Protein AF-A0A399WRA9-F1 (afdb_monomer_lite)

Radius of gyration: 19.07 Å; chains: 1; bounding box: 56×31×52 Å

Sequence (176 aa):
MTGTEVKPGKPITATLTVTNRGTRPCVIAKPIWDGAPAASAYDRLMRGREELVPVGPRSEPRVQVVVSDYVTKGRFLVLPPLGSVDLYWVTYEGELDFGGAKSRDKAAYAKAKPIPLRPGTYDCTIAYDFNRERILSESMTGLRRELRFDPGAKDLWDSAIETSVRLTKRFKVVRE

Structure (mmCIF, N/CA/C/O backbone):
data_AF-A0A399WRA9-F1
#
_entry.id   AF-A0A399WRA9-F1
#
loop_
_atom_site.group_PDB
_atom_site.id
_atom_site.type_symbol
_atom_site.label_atom_id
_atom_site.label_alt_id
_atom_site.label_comp_id
_atom_site.label_asym_id
_atom_site.label_entity_id
_atom_site.label_seq_id
_atom_site.pdbx_PDB_ins_code
_atom_site.Cartn_x
_atom_site.Cartn_y
_atom_site.Cartn_z
_atom_site.occupancy
_atom_site.B_iso_or_equiv
_atom_site.auth_seq_id
_atom_site.auth_comp_id
_atom_site.auth_asym_id
_atom_site.auth_atom_id
_atom_site.pdbx_PDB_model_num
ATOM 1 N N . MET A 1 1 ? 13.580 19.571 -3.476 1.00 43.78 1 MET A N 1
ATOM 2 C CA . MET A 1 1 ? 13.564 18.228 -2.854 1.00 43.78 1 MET A CA 1
ATOM 3 C C . MET A 1 1 ? 14.701 17.415 -3.448 1.00 43.78 1 MET A C 1
ATOM 5 O O . MET A 1 1 ? 14.718 17.223 -4.659 1.00 43.78 1 MET A O 1
ATOM 9 N N . THR A 1 2 ? 15.672 17.014 -2.632 1.00 49.50 2 THR A N 1
ATOM 10 C CA . THR A 1 2 ? 16.770 16.119 -3.021 1.00 49.50 2 THR A CA 1
ATOM 11 C C . THR A 1 2 ? 16.230 14.689 -3.101 1.00 49.50 2 THR A C 1
ATOM 13 O O . THR A 1 2 ? 15.601 14.206 -2.163 1.00 49.50 2 THR A O 1
ATOM 16 N N . GLY A 1 3 ? 16.370 14.037 -4.258 1.00 62.66 3 GLY A N 1
ATOM 17 C CA . GLY A 1 3 ? 15.956 12.640 -4.421 1.00 62.66 3 GLY A CA 1
ATOM 18 C C . GLY A 1 3 ? 16.879 11.700 -3.645 1.00 62.66 3 GLY A C 1
ATOM 19 O O . GLY A 1 3 ? 18.042 12.026 -3.423 1.00 62.66 3 GLY A O 1
ATOM 20 N N . THR A 1 4 ? 16.377 10.535 -3.239 1.00 83.75 4 THR A N 1
ATOM 21 C CA . THR A 1 4 ? 17.226 9.488 -2.652 1.00 83.75 4 THR A CA 1
ATOM 22 C C . THR A 1 4 ? 18.134 8.915 -3.742 1.00 83.75 4 THR A C 1
ATOM 24 O O . THR A 1 4 ? 17.633 8.437 -4.762 1.00 83.75 4 THR A O 1
ATOM 27 N N . GLU A 1 5 ? 19.453 8.981 -3.556 1.00 83.81 5 GLU A N 1
ATOM 28 C CA . GLU A 1 5 ? 20.405 8.372 -4.490 1.00 83.81 5 GLU A CA 1
ATOM 29 C C . GLU A 1 5 ? 20.440 6.852 -4.310 1.00 83.81 5 GLU A C 1
ATOM 31 O O . GLU A 1 5 ? 20.497 6.341 -3.191 1.00 83.81 5 GLU A O 1
ATOM 36 N N . VAL A 1 6 ? 20.380 6.129 -5.427 1.00 80.81 6 VAL A N 1
ATOM 37 C CA . VAL A 1 6 ? 20.394 4.665 -5.476 1.00 80.81 6 VAL A CA 1
ATOM 38 C C . VAL A 1 6 ? 21.576 4.229 -6.328 1.00 80.81 6 VAL A C 1
ATOM 40 O O . VAL A 1 6 ? 21.797 4.755 -7.423 1.00 80.81 6 VAL A O 1
ATOM 43 N N . LYS A 1 7 ? 22.351 3.273 -5.810 1.00 79.62 7 LYS A N 1
ATOM 44 C CA . LYS A 1 7 ? 23.491 2.711 -6.537 1.00 79.62 7 LYS A CA 1
ATOM 45 C C . LYS A 1 7 ? 23.012 1.958 -7.790 1.00 79.62 7 LYS A C 1
ATOM 47 O O . LYS A 1 7 ? 21.944 1.345 -7.748 1.00 79.62 7 LYS A O 1
ATOM 52 N N . PRO A 1 8 ? 23.806 1.945 -8.869 1.00 70.06 8 PRO A N 1
ATOM 53 C CA . PRO A 1 8 ? 23.559 1.108 -10.040 1.00 70.06 8 PRO A CA 1
ATOM 54 C C . PRO A 1 8 ? 23.248 -0.343 -9.658 1.00 70.06 8 PRO A C 1
ATOM 56 O O . PRO A 1 8 ? 23.878 -0.909 -8.765 1.00 70.06 8 PRO A O 1
ATOM 59 N N . GLY A 1 9 ? 22.232 -0.928 -10.297 1.00 70.44 9 GLY A N 1
ATOM 60 C CA . GLY A 1 9 ? 21.825 -2.317 -10.059 1.00 70.44 9 GLY A CA 1
ATOM 61 C C . GLY A 1 9 ? 21.196 -2.602 -8.688 1.00 70.44 9 GLY A C 1
ATOM 62 O O . GLY A 1 9 ? 20.857 -3.752 -8.416 1.00 70.44 9 GLY A O 1
ATOM 63 N N . LYS A 1 10 ? 21.024 -1.597 -7.815 1.00 79.19 10 LYS A N 1
ATOM 64 C CA . LYS A 1 10 ? 20.258 -1.744 -6.570 1.00 79.19 10 LYS A CA 1
ATOM 65 C C . LYS A 1 10 ? 18.792 -1.367 -6.787 1.00 79.19 10 LYS A C 1
ATOM 67 O O . LYS A 1 10 ? 18.511 -0.424 -7.529 1.00 79.19 10 LYS A O 1
ATOM 72 N N . PRO A 1 11 ? 17.860 -2.081 -6.135 1.00 81.19 11 PRO A N 1
ATOM 73 C CA . PRO A 1 11 ? 16.447 -1.806 -6.297 1.00 81.19 11 PRO A CA 1
ATOM 74 C C . PRO A 1 11 ? 16.034 -0.497 -5.615 1.00 81.19 11 PRO A C 1
ATOM 76 O O . PRO A 1 11 ? 16.654 -0.051 -4.646 1.00 81.19 11 PRO A O 1
ATOM 79 N N . ILE A 1 12 ? 14.946 0.098 -6.101 1.00 84.00 12 ILE A N 1
ATOM 80 C CA . ILE A 1 12 ? 14.244 1.187 -5.416 1.00 84.00 12 ILE A CA 1
ATOM 81 C C . ILE A 1 12 ? 13.240 0.566 -4.447 1.00 84.00 12 ILE A C 1
ATOM 83 O O . ILE A 1 12 ? 12.342 -0.144 -4.887 1.00 84.00 12 ILE A O 1
ATOM 87 N N . THR A 1 13 ? 13.338 0.886 -3.156 1.00 84.00 13 THR A N 1
ATOM 88 C CA . THR A 1 13 ? 12.310 0.536 -2.162 1.00 84.00 13 THR A CA 1
ATOM 89 C C . THR A 1 13 ? 11.569 1.790 -1.711 1.00 84.00 13 THR A C 1
ATOM 91 O O . THR A 1 13 ? 12.186 2.776 -1.289 1.00 84.00 13 THR A O 1
ATOM 94 N N . ALA A 1 14 ? 10.241 1.753 -1.787 1.00 82.31 14 ALA A N 1
ATOM 95 C CA . ALA A 1 14 ? 9.357 2.796 -1.285 1.00 82.31 14 ALA A CA 1
ATOM 96 C C . ALA A 1 14 ? 8.405 2.217 -0.236 1.00 82.31 14 ALA A C 1
ATOM 98 O O . ALA A 1 14 ? 7.862 1.133 -0.421 1.00 82.31 14 ALA A O 1
ATOM 99 N N . THR A 1 15 ? 8.186 2.970 0.840 1.00 83.75 15 THR A N 1
ATOM 100 C CA . THR A 1 15 ? 7.342 2.570 1.969 1.00 83.75 15 THR A CA 1
ATOM 101 C C . THR A 1 15 ? 6.359 3.686 2.288 1.00 83.75 15 THR A C 1
ATOM 103 O O . THR A 1 15 ? 6.739 4.860 2.312 1.00 83.75 15 THR A O 1
ATOM 106 N N . LEU A 1 16 ? 5.099 3.321 2.522 1.00 84.00 16 LEU A N 1
ATOM 107 C CA . LEU A 1 16 ? 4.055 4.196 3.029 1.00 84.00 16 LEU A CA 1
ATOM 108 C C . LEU A 1 16 ? 3.901 3.958 4.529 1.00 84.00 16 LEU A C 1
ATOM 110 O O . LEU A 1 16 ? 3.286 2.980 4.955 1.00 84.00 16 LEU A O 1
ATOM 114 N N . THR A 1 17 ? 4.426 4.887 5.314 1.00 88.06 17 THR A N 1
ATOM 115 C CA . THR A 1 17 ? 4.256 4.905 6.766 1.00 88.06 17 THR A CA 1
ATOM 116 C C . THR A 1 17 ? 3.110 5.842 7.129 1.00 88.06 17 THR A C 1
ATOM 118 O O . THR A 1 17 ? 3.071 6.989 6.678 1.00 88.06 17 THR A O 1
ATOM 121 N N . VAL A 1 18 ? 2.190 5.373 7.969 1.00 86.19 18 VAL A N 1
ATOM 122 C CA . VAL A 1 18 ? 1.136 6.208 8.557 1.00 86.19 18 VAL A CA 1
ATOM 123 C C . VAL A 1 18 ? 1.420 6.401 10.036 1.00 86.19 18 VAL A C 1
ATOM 125 O O . VAL A 1 18 ? 1.746 5.454 10.749 1.00 86.19 18 VAL A O 1
ATOM 128 N N . THR A 1 19 ? 1.273 7.644 10.489 1.00 90.50 19 THR A N 1
ATOM 129 C CA . THR A 1 19 ? 1.482 8.050 11.879 1.00 90.50 19 THR A CA 1
ATOM 130 C C . THR A 1 19 ? 0.186 8.604 12.447 1.00 90.50 19 THR A C 1
ATOM 132 O O . THR A 1 19 ? -0.397 9.534 11.882 1.00 90.50 19 THR A O 1
ATOM 135 N N . ASN A 1 20 ? -0.236 8.093 13.601 1.00 93.69 20 ASN A N 1
ATOM 136 C CA . ASN A 1 20 ? -1.330 8.686 14.356 1.00 93.69 20 ASN A CA 1
ATOM 137 C C . ASN A 1 20 ? -0.838 9.964 15.053 1.00 93.69 20 ASN A C 1
ATOM 139 O O . ASN A 1 20 ? -0.192 9.906 16.093 1.00 93.69 20 ASN A O 1
ATOM 143 N N . ARG A 1 21 ? -1.147 11.133 14.487 1.00 92.50 21 ARG A N 1
ATOM 144 C CA . ARG A 1 21 ? -0.808 12.438 15.090 1.00 92.50 21 ARG A CA 1
ATOM 145 C C . ARG A 1 21 ? -1.843 12.937 16.104 1.00 92.50 21 ARG A C 1
ATOM 147 O O . ARG A 1 21 ? -1.701 14.041 16.621 1.00 92.50 21 ARG A O 1
ATOM 154 N N . GLY A 1 22 ? -2.900 12.166 16.349 1.00 91.44 22 GLY A N 1
ATOM 155 C CA . GLY A 1 22 ? -3.935 12.495 17.319 1.00 91.44 22 GLY A CA 1
ATOM 156 C C . GLY A 1 22 ? -3.522 12.180 18.756 1.00 91.44 22 GLY A C 1
ATOM 157 O O . GLY A 1 22 ? -2.486 11.577 19.023 1.00 91.44 22 GLY A O 1
ATOM 158 N N . THR A 1 23 ? -4.386 12.564 19.695 1.00 95.94 23 THR A N 1
ATOM 159 C CA . THR A 1 23 ? -4.216 12.322 21.139 1.00 95.94 23 THR A CA 1
ATOM 160 C C . THR A 1 23 ? -4.907 11.048 21.629 1.00 95.94 23 THR A C 1
ATOM 162 O O . THR A 1 23 ? -4.812 10.711 22.807 1.00 95.94 23 THR A O 1
ATOM 165 N N . ARG A 1 24 ? -5.608 10.323 20.748 1.00 95.75 24 ARG A N 1
ATOM 166 C CA . ARG A 1 24 ? -6.333 9.081 21.061 1.00 95.75 24 ARG A CA 1
ATOM 167 C C . ARG A 1 24 ? -5.898 7.949 20.130 1.00 95.75 24 ARG A C 1
ATOM 169 O O . ARG A 1 24 ? -5.476 8.241 19.009 1.00 95.75 24 ARG A O 1
ATOM 176 N N . PRO A 1 25 ? -6.004 6.676 20.556 1.00 95.69 25 PRO A N 1
ATOM 177 C CA . PRO A 1 25 ? -5.803 5.553 19.654 1.00 95.69 25 PRO A CA 1
ATOM 178 C C . PRO A 1 25 ? -6.757 5.622 18.460 1.00 95.69 25 PRO A C 1
ATOM 180 O O . PRO A 1 25 ? -7.905 6.043 18.611 1.00 95.69 25 PRO A O 1
ATOM 183 N N . CYS A 1 26 ? -6.297 5.184 17.292 1.00 93.94 26 CYS A N 1
ATOM 184 C CA . CYS A 1 26 ? -7.136 5.059 16.109 1.00 93.94 26 CYS A CA 1
ATOM 185 C C . CYS A 1 26 ? -7.085 3.651 15.533 1.00 93.94 26 CYS A C 1
ATOM 187 O O . CYS A 1 26 ? -6.071 2.962 15.621 1.00 93.94 26 CYS A O 1
ATOM 189 N N . VAL A 1 27 ? -8.193 3.229 14.935 1.00 93.88 27 VAL A N 1
ATOM 190 C CA . VAL A 1 27 ? -8.266 1.968 14.204 1.00 93.88 27 VAL A CA 1
ATOM 191 C C . VAL A 1 27 ? -8.028 2.265 12.729 1.00 93.88 27 VAL A C 1
ATOM 193 O O . VAL A 1 27 ? -8.618 3.186 12.170 1.00 93.88 27 VAL A O 1
ATOM 196 N N . ILE A 1 28 ? -7.150 1.500 12.096 1.00 90.62 28 ILE A N 1
ATOM 197 C CA . ILE A 1 28 ? -6.850 1.592 10.664 1.00 90.62 28 ILE A CA 1
ATOM 198 C C . ILE A 1 28 ? -7.017 0.220 10.013 1.00 90.62 28 ILE A C 1
ATOM 200 O O . ILE A 1 28 ? -6.730 -0.810 10.629 1.00 90.62 28 ILE A O 1
ATOM 204 N N . ALA A 1 29 ? -7.484 0.204 8.767 1.00 87.38 29 ALA A N 1
ATOM 205 C CA . ALA A 1 29 ? -7.581 -1.009 7.968 1.00 87.38 29 ALA A CA 1
ATOM 206 C C . ALA A 1 29 ? -6.237 -1.298 7.282 1.00 87.38 29 ALA A C 1
ATOM 208 O O . ALA A 1 29 ? -5.588 -0.407 6.742 1.00 87.38 29 ALA A O 1
ATOM 209 N N . LYS A 1 30 ? -5.797 -2.554 7.298 1.00 81.94 30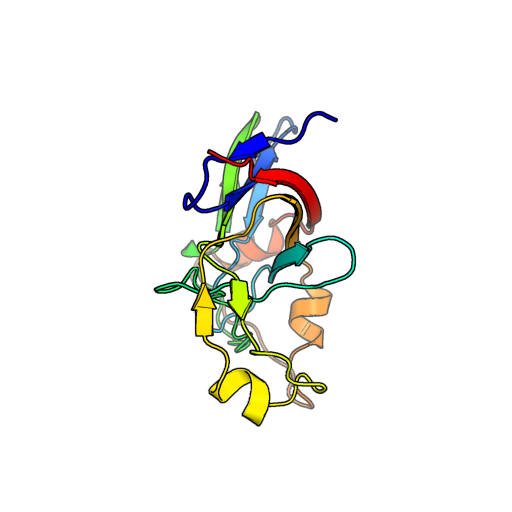 LYS A N 1
ATOM 210 C CA . LYS A 1 30 ? -4.621 -2.991 6.539 1.00 81.94 30 LYS A CA 1
ATOM 211 C C . LYS A 1 30 ? -5.021 -3.208 5.073 1.00 81.94 30 LYS A C 1
ATOM 213 O O . LYS A 1 30 ? -6.108 -3.743 4.837 1.00 81.94 30 LYS A O 1
ATOM 218 N N . PRO A 1 31 ? -4.168 -2.863 4.096 1.00 75.69 31 PRO A N 1
ATOM 219 C CA . PRO A 1 31 ? -4.335 -3.356 2.733 1.00 75.69 31 PRO A CA 1
ATOM 220 C C . PRO A 1 31 ? -4.074 -4.870 2.690 1.00 75.69 31 PRO A C 1
ATOM 222 O O . PRO A 1 31 ? -3.207 -5.368 3.413 1.00 75.69 31 PRO A O 1
ATOM 225 N N . ILE A 1 32 ? -4.843 -5.626 1.898 1.00 64.00 32 ILE A N 1
ATOM 226 C CA . ILE A 1 32 ? -4.769 -7.101 1.862 1.00 64.00 32 ILE A CA 1
ATOM 227 C C . ILE A 1 32 ? -4.925 -7.668 0.449 1.00 64.00 32 ILE A C 1
ATOM 229 O O . ILE A 1 32 ? -5.410 -6.995 -0.454 1.00 64.00 32 ILE A O 1
ATOM 233 N N . TRP A 1 33 ? -4.556 -8.943 0.307 1.00 55.41 33 TRP A N 1
ATOM 234 C CA . TRP A 1 33 ? -4.542 -9.690 -0.958 1.00 55.41 33 TRP A CA 1
ATOM 235 C C . TRP A 1 33 ? -5.644 -10.705 -1.137 1.00 55.41 33 TRP A C 1
ATOM 237 O O . TRP A 1 33 ? -5.973 -11.118 -2.242 1.00 55.41 33 TRP A O 1
ATOM 247 N N . ASP A 1 34 ? -6.147 -11.187 -0.022 1.00 51.19 34 ASP A N 1
ATOM 248 C CA . ASP A 1 34 ? -6.998 -12.348 0.073 1.00 51.19 34 ASP A CA 1
ATOM 249 C C . ASP A 1 34 ? -8.421 -11.870 0.256 1.00 51.19 34 ASP A C 1
ATOM 251 O O . ASP A 1 34 ? -9.073 -12.039 1.281 1.00 51.19 34 ASP A O 1
ATOM 255 N N . GLY A 1 35 ? -8.870 -11.234 -0.811 1.00 54.84 35 GLY A N 1
ATOM 256 C CA . GLY A 1 35 ? -10.200 -11.450 -1.291 1.00 54.84 35 GLY A CA 1
ATOM 257 C C . GLY A 1 35 ? -11.350 -11.011 -0.400 1.00 54.84 35 GLY A C 1
ATOM 258 O O . GLY A 1 35 ? -12.419 -11.522 -0.653 1.00 54.84 35 GLY A O 1
ATOM 259 N N . ALA A 1 36 ? -11.164 -10.128 0.588 1.00 58.41 36 ALA A N 1
ATOM 260 C CA . ALA A 1 36 ? -12.164 -9.587 1.520 1.00 58.41 36 ALA A CA 1
ATOM 261 C C . ALA A 1 36 ? -12.256 -8.048 1.419 1.00 58.41 36 ALA A C 1
ATOM 263 O O . ALA A 1 36 ? -11.339 -7.427 0.881 1.00 58.41 36 ALA A O 1
ATOM 264 N N . PRO A 1 37 ? -13.341 -7.402 1.898 1.00 65.56 37 PRO A N 1
ATOM 265 C CA . PRO A 1 37 ? -13.496 -5.957 1.795 1.00 65.56 37 PRO A CA 1
ATOM 266 C C . PRO A 1 37 ? -12.487 -5.282 2.733 1.00 65.56 37 PRO A C 1
ATOM 268 O O . PRO A 1 37 ? -12.499 -5.517 3.942 1.00 65.56 37 PRO A O 1
ATOM 271 N N . ALA A 1 38 ? -11.588 -4.469 2.180 1.00 73.19 38 ALA A N 1
ATOM 272 C CA . ALA A 1 38 ? -10.478 -3.868 2.915 1.00 73.19 38 ALA A CA 1
ATOM 273 C C . ALA A 1 38 ? -9.957 -2.603 2.224 1.00 73.19 38 ALA A C 1
ATOM 275 O O . ALA A 1 38 ? -10.425 -2.225 1.152 1.00 73.19 38 ALA A O 1
ATOM 276 N N . ALA A 1 39 ? -8.970 -1.955 2.844 1.00 77.31 39 ALA A N 1
ATOM 277 C CA . ALA A 1 39 ? -8.275 -0.836 2.231 1.00 77.31 39 ALA A CA 1
ATOM 278 C C . ALA A 1 39 ? -7.544 -1.254 0.947 1.00 77.31 39 ALA A C 1
ATOM 280 O O . ALA A 1 39 ? -6.962 -2.335 0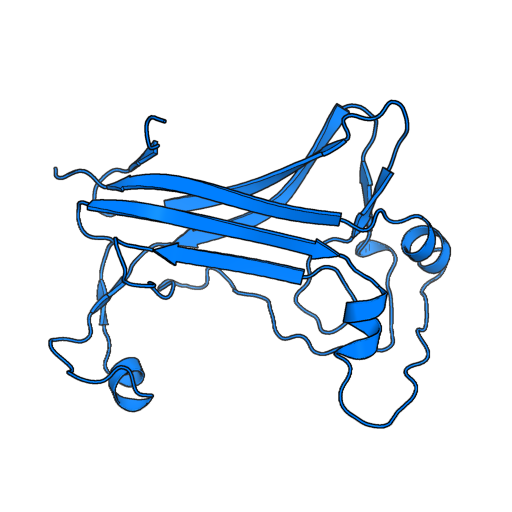.861 1.00 77.31 39 ALA A O 1
ATOM 281 N N . SER A 1 40 ? -7.543 -0.365 -0.035 1.00 77.25 40 SER A N 1
ATOM 282 C CA . SER A 1 40 ? -6.768 -0.495 -1.264 1.00 77.25 40 SER A CA 1
ATOM 283 C C . SER A 1 40 ? -5.375 0.104 -1.088 1.00 77.25 40 SER A C 1
ATOM 285 O O . SER A 1 40 ? -5.197 1.075 -0.352 1.00 77.25 40 SER A O 1
ATOM 287 N N . ALA A 1 41 ? -4.390 -0.459 -1.781 1.00 78.44 41 ALA A N 1
ATOM 288 C CA . ALA A 1 41 ? -3.090 0.165 -1.962 1.00 78.44 41 ALA A CA 1
ATOM 289 C C . ALA A 1 41 ? -2.600 -0.081 -3.388 1.00 78.44 41 ALA A C 1
ATOM 291 O O . ALA A 1 41 ? -2.855 -1.141 -3.957 1.00 78.44 41 ALA A O 1
ATOM 292 N N . TYR A 1 42 ? -1.924 0.900 -3.973 1.00 79.19 42 TYR A N 1
ATOM 293 C CA . TYR A 1 42 ? -1.304 0.756 -5.284 1.00 79.19 42 TYR A CA 1
ATOM 294 C C . TYR A 1 42 ? -0.006 1.547 -5.352 1.00 79.19 42 TYR A C 1
ATOM 296 O O . TYR A 1 42 ? 0.220 2.495 -4.593 1.00 79.19 42 TYR A O 1
ATOM 304 N N . ASP A 1 43 ? 0.827 1.183 -6.314 1.00 83.88 43 ASP A N 1
ATOM 305 C CA . ASP A 1 43 ? 2.076 1.859 -6.604 1.00 83.88 43 ASP A CA 1
ATOM 306 C C . ASP A 1 43 ? 2.254 2.116 -8.101 1.00 83.88 43 ASP A C 1
ATOM 308 O O . ASP A 1 43 ? 1.585 1.524 -8.946 1.00 83.88 43 ASP A O 1
ATOM 312 N N . ARG A 1 44 ? 3.124 3.074 -8.417 1.00 85.25 44 ARG A N 1
ATOM 313 C CA . ARG A 1 44 ? 3.498 3.441 -9.780 1.00 85.25 44 ARG A CA 1
ATOM 314 C C . ARG A 1 44 ? 4.911 4.001 -9.790 1.00 85.25 44 ARG A C 1
ATOM 316 O O . ARG A 1 44 ? 5.171 5.008 -9.129 1.00 85.25 44 ARG A O 1
ATOM 323 N N . LEU A 1 45 ? 5.784 3.429 -10.613 1.00 86.81 45 LEU A N 1
ATOM 324 C CA . LEU A 1 45 ? 7.112 3.973 -10.882 1.00 86.81 45 LEU A CA 1
ATOM 325 C C . LEU A 1 45 ? 7.131 4.663 -12.246 1.00 86.81 45 LEU A C 1
ATOM 327 O O . LEU A 1 45 ? 6.848 4.041 -13.267 1.00 86.81 45 LEU A O 1
ATOM 331 N N . MET A 1 46 ? 7.492 5.943 -12.266 1.00 88.19 46 MET A N 1
ATOM 332 C CA . MET A 1 46 ? 7.628 6.725 -13.493 1.00 88.19 46 MET A CA 1
ATOM 333 C C . MET A 1 46 ? 9.088 7.073 -13.758 1.00 88.19 46 MET A C 1
ATOM 335 O O . MET A 1 46 ? 9.784 7.541 -12.857 1.00 88.19 46 MET A O 1
ATOM 339 N N . ARG A 1 47 ? 9.520 6.959 -15.014 1.00 87.06 47 ARG A N 1
ATOM 340 C CA . ARG A 1 47 ? 10.755 7.568 -15.521 1.00 87.06 47 ARG A CA 1
ATOM 341 C C . ARG A 1 47 ? 10.389 8.594 -16.592 1.00 87.06 47 ARG A C 1
ATOM 343 O O . ARG A 1 47 ? 10.070 8.258 -17.729 1.00 87.06 47 ARG A O 1
ATOM 350 N N . GLY A 1 48 ? 10.373 9.874 -16.225 1.00 85.25 48 GLY A N 1
ATOM 351 C CA . GLY A 1 48 ? 9.812 10.914 -17.093 1.00 85.25 48 GLY A CA 1
ATOM 352 C C . GLY A 1 48 ? 8.311 10.693 -17.325 1.00 85.25 48 GLY A C 1
ATOM 353 O O . GLY A 1 48 ? 7.533 10.743 -16.378 1.00 85.25 48 GLY A O 1
ATOM 354 N N . ARG A 1 49 ? 7.898 10.457 -18.578 1.00 81.81 49 ARG A N 1
ATOM 355 C CA . ARG A 1 49 ? 6.493 10.159 -18.943 1.00 81.81 49 ARG A CA 1
ATOM 356 C C . ARG A 1 49 ? 6.192 8.663 -19.059 1.00 81.81 49 ARG A C 1
ATOM 358 O O . ARG A 1 49 ? 5.056 8.296 -19.337 1.00 81.81 49 ARG A O 1
ATOM 365 N N . GLU A 1 50 ? 7.194 7.814 -18.878 1.00 79.19 50 GLU A N 1
ATOM 366 C CA . GLU A 1 50 ? 7.060 6.370 -19.015 1.00 79.19 50 GLU A CA 1
ATOM 367 C C . GLU A 1 50 ? 6.721 5.725 -17.670 1.00 79.19 50 GLU A C 1
ATOM 369 O O . GLU A 1 50 ? 7.474 5.869 -16.707 1.00 79.19 50 GLU A O 1
ATOM 374 N N . GLU A 1 51 ? 5.591 5.019 -17.616 1.00 78.88 51 GLU A N 1
ATOM 375 C CA . GLU A 1 51 ? 5.243 4.129 -16.506 1.00 78.88 51 GLU A CA 1
ATOM 376 C C . GLU A 1 51 ? 5.984 2.804 -16.667 1.00 78.88 51 GLU A C 1
ATOM 378 O O . GLU A 1 51 ? 5.953 2.186 -17.738 1.00 78.88 51 GLU A O 1
ATOM 383 N N . LEU A 1 52 ? 6.663 2.393 -15.600 1.00 76.25 52 LEU A N 1
ATOM 384 C CA . LEU A 1 52 ? 7.408 1.148 -15.526 1.00 76.25 52 LEU A CA 1
ATOM 385 C C . LEU A 1 52 ? 6.617 0.126 -14.718 1.00 76.25 52 LEU A C 1
ATOM 387 O O . LEU A 1 52 ? 6.046 0.441 -13.675 1.00 76.25 52 LEU A O 1
ATOM 391 N N . VAL A 1 53 ? 6.618 -1.113 -15.204 1.00 67.06 53 VAL A N 1
ATOM 392 C CA . VAL A 1 53 ? 6.023 -2.254 -14.506 1.00 67.06 53 VAL A CA 1
ATOM 393 C C . VAL A 1 53 ? 7.123 -2.929 -13.682 1.00 67.06 53 VAL A C 1
ATOM 395 O O . VAL A 1 53 ? 8.188 -3.196 -14.244 1.00 67.06 53 VAL A O 1
ATOM 398 N N . PRO A 1 54 ? 6.911 -3.196 -12.381 1.00 65.31 54 PRO A N 1
ATOM 399 C CA . PRO A 1 54 ? 7.896 -3.883 -11.552 1.00 65.31 54 PRO A CA 1
ATOM 400 C C . PRO A 1 54 ? 8.243 -5.268 -12.118 1.00 65.31 54 PRO A C 1
ATOM 402 O O . PRO A 1 54 ? 7.359 -6.029 -12.513 1.00 65.31 54 PRO A O 1
ATOM 405 N N . VAL A 1 55 ? 9.537 -5.604 -12.127 1.00 60.31 55 VAL A N 1
ATOM 406 C CA . VAL A 1 55 ? 10.061 -6.916 -12.538 1.00 60.31 55 VAL A CA 1
ATOM 407 C C . VAL A 1 55 ? 10.984 -7.455 -11.443 1.00 60.31 55 VAL A C 1
ATOM 409 O O . VAL A 1 55 ? 11.860 -6.724 -10.991 1.00 60.31 55 VAL A O 1
ATOM 412 N N . GLY A 1 56 ? 10.771 -8.701 -11.004 1.00 55.84 56 GLY A N 1
ATOM 413 C CA . GLY A 1 56 ? 11.492 -9.373 -9.905 1.00 55.84 56 GLY A CA 1
ATOM 414 C C . GLY A 1 56 ? 10.688 -10.569 -9.359 1.00 55.84 56 GLY A C 1
ATOM 415 O O . GLY A 1 56 ? 9.533 -10.730 -9.776 1.00 55.84 56 GLY A O 1
ATOM 416 N N . PRO A 1 57 ? 11.229 -11.428 -8.461 1.00 46.88 57 PRO A N 1
ATOM 417 C CA . PRO A 1 57 ? 10.473 -12.442 -7.724 1.00 46.88 57 PRO A CA 1
ATOM 418 C C . PRO A 1 57 ? 9.539 -11.739 -6.739 1.00 46.88 57 PRO A C 1
ATOM 420 O O . PRO A 1 57 ? 9.744 -11.733 -5.535 1.00 46.88 57 PRO A O 1
ATOM 423 N N . ARG A 1 58 ? 8.509 -11.120 -7.309 1.00 48.75 58 ARG A N 1
ATOM 424 C CA . ARG A 1 58 ? 7.423 -10.431 -6.644 1.00 48.75 58 ARG A CA 1
ATOM 425 C C . ARG A 1 58 ? 7.911 -9.424 -5.585 1.00 48.75 58 ARG A C 1
ATOM 427 O O . ARG A 1 58 ? 7.910 -9.709 -4.394 1.00 48.75 58 ARG A O 1
ATOM 434 N N . SER A 1 59 ? 8.063 -8.156 -5.969 1.00 43.56 59 SER A N 1
ATOM 435 C CA . SER A 1 59 ? 7.164 -7.223 -5.283 1.00 43.56 59 SER A CA 1
ATOM 436 C C . SER A 1 59 ? 5.787 -7.771 -5.599 1.00 43.56 59 SER A C 1
ATOM 438 O O . SER A 1 59 ? 5.432 -7.880 -6.765 1.00 43.56 59 SER A O 1
ATOM 440 N N . GLU A 1 60 ? 5.107 -8.353 -4.624 1.00 38.09 60 GLU A N 1
ATOM 441 C CA . GLU A 1 60 ? 3.769 -8.850 -4.870 1.00 38.09 60 GLU A CA 1
ATOM 442 C C . GLU A 1 60 ? 2.871 -7.609 -4.984 1.00 38.09 60 GLU A C 1
ATOM 444 O O . GLU A 1 60 ? 2.560 -7.028 -3.943 1.00 38.09 60 GLU A O 1
ATOM 449 N N . PRO A 1 61 ? 2.381 -7.177 -6.168 1.00 42.25 61 PRO A N 1
ATOM 450 C CA . PRO A 1 61 ? 1.109 -6.490 -6.190 1.00 42.25 61 PRO A CA 1
ATOM 451 C C . PRO A 1 61 ? 0.090 -7.550 -5.792 1.00 42.25 61 PRO A C 1
ATOM 453 O O . PRO A 1 61 ? -0.478 -8.289 -6.597 1.00 42.25 61 PRO A O 1
ATOM 456 N N . ARG A 1 62 ? -0.080 -7.665 -4.482 1.00 41.81 62 ARG A N 1
ATOM 457 C CA . ARG A 1 62 ? -1.064 -8.498 -3.829 1.00 41.81 62 ARG A CA 1
ATOM 458 C C . ARG A 1 62 ? -2.445 -7.847 -3.974 1.00 41.81 62 ARG A C 1
ATOM 460 O O . ARG A 1 62 ? -3.181 -7.738 -3.010 1.00 41.81 62 ARG A O 1
ATOM 467 N N . VAL A 1 63 ? -2.836 -7.406 -5.165 1.00 41.19 63 VAL A N 1
ATOM 468 C CA . VAL A 1 63 ? -4.161 -6.814 -5.374 1.00 41.19 63 VAL A CA 1
ATOM 469 C C . VAL A 1 63 ? -4.855 -7.556 -6.497 1.00 41.19 63 VAL A C 1
ATOM 471 O O . VAL A 1 63 ? -4.844 -7.161 -7.657 1.00 41.19 63 VAL A O 1
ATOM 474 N N . GLN A 1 64 ? -5.485 -8.664 -6.125 1.00 38.91 64 GLN A N 1
ATOM 475 C CA . GLN A 1 64 ? -6.765 -8.996 -6.720 1.00 38.91 64 GLN A CA 1
ATOM 476 C C . GLN A 1 64 ? -7.812 -8.579 -5.700 1.00 38.91 64 GLN A C 1
ATOM 478 O O . GLN A 1 64 ? -7.867 -9.122 -4.598 1.00 38.91 64 GLN A O 1
ATOM 483 N N . VAL A 1 65 ? -8.642 -7.609 -6.072 1.00 43.53 65 VAL A N 1
ATOM 484 C CA . VAL A 1 65 ? -9.892 -7.350 -5.364 1.00 43.53 65 VAL A CA 1
ATOM 485 C C . VAL A 1 65 ? -10.823 -8.507 -5.715 1.00 43.53 65 VAL A C 1
ATOM 487 O O . VAL A 1 65 ? -11.665 -8.412 -6.601 1.00 43.53 65 VAL A O 1
ATOM 490 N N . VAL A 1 66 ? -10.639 -9.651 -5.062 1.00 46.22 66 VAL A N 1
ATOM 491 C CA . VAL A 1 66 ? -11.802 -10.493 -4.812 1.00 46.22 66 VAL A CA 1
ATOM 492 C C . VAL A 1 66 ? -12.488 -9.775 -3.659 1.00 46.22 66 VAL A C 1
ATOM 494 O O . VAL A 1 66 ? -11.876 -9.485 -2.641 1.00 46.22 66 VAL A O 1
ATOM 497 N N . VAL A 1 67 ? -13.715 -9.317 -3.834 1.00 51.12 67 VAL A N 1
ATOM 498 C CA . VAL A 1 67 ? -14.471 -8.888 -2.661 1.00 51.12 67 VAL A CA 1
ATOM 499 C C . VAL A 1 67 ? -14.941 -10.214 -2.039 1.00 51.12 67 VAL A C 1
ATOM 501 O O . VAL A 1 67 ? -15.429 -11.075 -2.766 1.00 51.12 67 VAL A O 1
ATOM 504 N N . SER A 1 68 ? -14.813 -10.421 -0.728 1.00 62.97 68 SER A N 1
ATOM 505 C CA . SER A 1 68 ? -15.427 -11.515 0.071 1.00 62.97 68 SER A CA 1
ATOM 506 C C . SER A 1 68 ? -16.437 -10.840 0.966 1.00 62.97 68 SER A C 1
ATOM 508 O O . SER A 1 68 ? -16.315 -9.651 1.243 1.00 62.97 68 SER A O 1
ATOM 510 N N . ASP A 1 69 ? -17.521 -11.508 1.287 1.00 72.12 69 ASP A N 1
ATOM 511 C CA . ASP A 1 69 ? -18.516 -10.976 2.200 1.00 72.12 69 ASP A CA 1
ATOM 512 C C . ASP A 1 69 ? -18.048 -11.091 3.658 1.00 72.12 69 ASP A C 1
ATOM 514 O O . ASP A 1 69 ? -18.757 -10.670 4.556 1.00 72.12 69 ASP A O 1
ATOM 518 N N . TYR A 1 70 ? -16.847 -11.611 3.919 1.00 79.75 70 TYR A N 1
ATOM 519 C CA . TYR A 1 70 ? -16.355 -11.896 5.261 1.00 79.75 70 TYR A CA 1
ATOM 520 C C . TYR A 1 70 ? -15.235 -10.948 5.724 1.00 79.75 70 TYR A C 1
ATOM 522 O O . TYR A 1 70 ? -14.237 -10.759 5.028 1.00 79.75 70 TYR A O 1
ATOM 530 N N . VAL A 1 71 ? -15.378 -10.380 6.928 1.00 83.12 71 VAL A N 1
ATOM 531 C CA . VAL A 1 71 ? -14.455 -9.416 7.555 1.00 83.12 71 VAL A CA 1
ATOM 532 C C . VAL A 1 71 ? -13.853 -9.997 8.837 1.00 83.12 71 VAL A C 1
ATOM 534 O O . VAL A 1 71 ? -14.577 -10.355 9.767 1.00 83.12 71 VAL A O 1
ATOM 537 N N . THR A 1 72 ? -12.517 -10.016 8.928 1.00 85.62 72 THR A N 1
ATOM 538 C CA . THR A 1 72 ? -11.786 -10.596 10.070 1.00 85.62 72 THR A CA 1
ATOM 539 C C . THR A 1 72 ? -11.100 -9.544 10.947 1.00 85.62 72 THR A C 1
ATOM 541 O O . THR A 1 72 ? -10.621 -8.512 10.472 1.00 85.62 72 THR A O 1
ATOM 544 N N . LYS A 1 73 ? -10.989 -9.812 12.256 1.00 85.25 73 LYS A N 1
ATOM 545 C CA . LYS A 1 73 ? -10.375 -8.883 13.231 1.00 85.25 73 LYS A CA 1
ATOM 546 C C . LYS A 1 73 ? -8.896 -8.594 12.941 1.00 85.25 73 LYS A C 1
ATOM 548 O O . LYS A 1 73 ? -8.430 -7.476 13.152 1.00 85.25 73 LYS A O 1
ATOM 553 N N . GLY A 1 74 ? -8.160 -9.575 12.408 1.00 84.00 74 GLY A N 1
ATOM 554 C CA . GLY A 1 74 ? -6.732 -9.450 12.082 1.00 84.00 74 GLY A CA 1
ATOM 555 C C . GLY A 1 74 ? -6.404 -8.395 11.015 1.00 84.00 74 GLY A C 1
ATOM 556 O O . GLY A 1 74 ? -5.231 -8.045 10.846 1.00 84.00 74 GLY A O 1
ATOM 557 N N . ARG A 1 75 ? -7.417 -7.861 10.315 1.00 82.38 75 ARG A N 1
ATOM 558 C CA . ARG A 1 75 ? -7.264 -6.831 9.272 1.00 82.38 75 ARG A CA 1
ATOM 559 C C . ARG A 1 75 ? -7.143 -5.422 9.807 1.00 82.38 75 ARG A C 1
ATOM 561 O O . ARG A 1 75 ? -6.725 -4.540 9.068 1.00 82.38 75 ARG A O 1
ATOM 568 N N . PHE A 1 76 ? -7.475 -5.213 11.068 1.00 87.81 76 PHE A N 1
ATOM 569 C CA . PHE A 1 76 ? -7.382 -3.904 11.681 1.00 87.81 76 PHE A CA 1
ATOM 570 C C . PHE A 1 76 ? -6.132 -3.811 12.535 1.00 87.81 76 PHE A C 1
ATOM 572 O O . PHE A 1 76 ? -5.637 -4.803 13.079 1.00 87.81 76 PHE A O 1
ATOM 579 N N . LEU A 1 77 ? -5.601 -2.603 12.629 1.00 89.94 77 LEU A N 1
ATOM 580 C CA . LEU A 1 77 ? -4.541 -2.270 13.558 1.00 89.94 77 LEU A CA 1
ATOM 581 C C . LEU A 1 77 ? -4.993 -1.086 14.403 1.00 89.94 77 LEU A C 1
ATOM 583 O O . LEU A 1 77 ? -5.553 -0.123 13.885 1.00 89.94 77 LEU A O 1
ATOM 587 N N . VAL A 1 78 ? -4.766 -1.180 15.710 1.00 93.81 78 VAL A N 1
ATOM 588 C CA . VAL A 1 78 ? -5.009 -0.080 16.642 1.00 93.81 78 VAL A CA 1
ATOM 589 C C . VAL A 1 78 ? -3.690 0.657 16.827 1.00 93.81 78 VAL A C 1
ATOM 591 O O . VAL A 1 78 ? -2.755 0.114 17.413 1.00 93.81 78 VAL A O 1
ATOM 594 N N . LEU A 1 79 ? -3.595 1.872 16.295 1.00 94.31 79 LEU A N 1
ATOM 595 C CA . LEU A 1 79 ? -2.426 2.732 16.442 1.00 94.31 79 LEU A CA 1
ATOM 596 C C . LEU A 1 79 ? -2.572 3.603 17.692 1.00 94.31 79 LEU A C 1
ATOM 598 O O . LEU A 1 79 ? -3.508 4.406 17.752 1.00 94.31 79 LEU A O 1
ATOM 602 N N . PRO A 1 80 ? -1.651 3.525 18.669 1.00 96.19 80 PRO A N 1
ATOM 603 C CA . PRO A 1 80 ? -1.644 4.459 19.792 1.00 96.19 80 PRO A CA 1
ATOM 604 C C . PRO A 1 80 ? -1.317 5.892 19.325 1.00 96.19 80 PRO A C 1
ATOM 606 O O . PRO A 1 80 ? -0.812 6.069 18.211 1.00 96.19 80 PRO A O 1
ATOM 609 N N . PRO A 1 81 ? -1.568 6.923 20.157 1.00 96.88 81 PRO A N 1
ATOM 610 C CA . PRO A 1 81 ? -1.095 8.285 19.902 1.00 96.88 81 PRO A CA 1
ATOM 611 C C . PRO A 1 81 ? 0.406 8.308 19.596 1.00 96.88 81 PRO A C 1
ATOM 613 O O . PRO A 1 81 ? 1.185 7.656 20.289 1.00 96.88 81 PRO A O 1
ATOM 616 N N . LEU A 1 82 ? 0.806 9.038 18.553 1.00 94.31 82 LEU A N 1
ATOM 617 C CA . LEU A 1 82 ? 2.177 9.128 18.024 1.00 94.31 82 LEU A CA 1
ATOM 618 C C . LEU A 1 82 ? 2.768 7.807 17.491 1.00 94.31 82 LEU A C 1
ATOM 620 O O . LEU A 1 82 ? 3.887 7.797 16.976 1.00 94.31 82 LEU A O 1
ATOM 624 N N . GLY A 1 83 ? 2.016 6.704 17.546 1.00 94.06 83 GLY A N 1
ATOM 625 C CA . GLY A 1 83 ? 2.393 5.429 16.949 1.00 94.06 83 GLY A CA 1
ATOM 626 C C . GLY A 1 83 ? 2.448 5.511 15.426 1.00 94.06 83 GLY A C 1
ATOM 627 O O . GLY A 1 83 ? 1.675 6.240 14.797 1.00 94.06 83 GLY A O 1
ATOM 628 N N . SER A 1 84 ? 3.360 4.745 14.830 1.00 91.88 84 SER A N 1
ATOM 629 C CA . SER A 1 84 ? 3.517 4.645 13.377 1.00 91.88 84 SER A CA 1
ATOM 630 C C . SER A 1 84 ? 3.559 3.190 12.929 1.00 91.88 84 SER A C 1
ATOM 632 O O . SER A 1 84 ? 4.033 2.329 13.668 1.00 91.88 84 SER A O 1
ATOM 634 N N . VAL A 1 85 ? 3.075 2.925 11.717 1.00 87.56 85 VAL A N 1
ATOM 635 C CA . VAL A 1 85 ? 3.173 1.614 11.067 1.00 87.56 85 VAL A CA 1
ATOM 636 C C . VAL A 1 85 ? 3.403 1.778 9.571 1.00 87.56 85 VAL A C 1
ATOM 638 O O . VAL A 1 85 ? 2.859 2.692 8.946 1.00 87.56 85 VAL A O 1
ATOM 641 N N . ASP A 1 86 ? 4.177 0.865 8.998 1.00 86.12 86 ASP A N 1
ATOM 642 C CA . ASP A 1 86 ? 4.304 0.725 7.553 1.00 86.12 86 ASP A CA 1
ATOM 643 C C . ASP A 1 86 ? 3.089 -0.041 7.021 1.00 86.12 86 ASP A C 1
ATOM 645 O O . ASP A 1 86 ? 2.889 -1.215 7.332 1.00 86.12 86 ASP A O 1
ATOM 649 N N . LEU A 1 87 ? 2.242 0.645 6.251 1.00 79.69 87 LEU A N 1
ATOM 650 C CA . LEU A 1 87 ? 1.022 0.065 5.682 1.00 79.69 87 LEU A CA 1
ATOM 651 C C . LEU A 1 87 ? 1.286 -0.691 4.388 1.00 79.69 87 LEU A C 1
ATOM 653 O O . LEU A 1 87 ? 0.617 -1.679 4.097 1.00 79.69 87 LEU A O 1
ATOM 657 N N . TYR A 1 88 ? 2.220 -0.187 3.590 1.00 78.50 88 TYR A N 1
ATOM 658 C CA . TYR A 1 88 ? 2.516 -0.710 2.268 1.00 78.50 88 TYR A CA 1
ATOM 659 C C . TYR A 1 88 ? 3.976 -0.439 1.937 1.00 78.50 88 TYR A C 1
ATOM 661 O O . TYR A 1 88 ? 4.487 0.643 2.224 1.00 78.50 88 TYR A O 1
ATOM 669 N N . TRP A 1 89 ? 4.645 -1.398 1.316 1.00 80.19 89 TRP A N 1
ATOM 670 C CA . TRP A 1 89 ? 5.980 -1.206 0.771 1.00 80.19 89 TRP A CA 1
ATOM 671 C C . TRP A 1 89 ? 6.081 -1.917 -0.572 1.00 80.19 89 TRP A C 1
ATOM 673 O O . TRP A 1 89 ? 5.415 -2.921 -0.809 1.00 80.19 89 TRP A O 1
ATOM 683 N N . VAL A 1 90 ? 6.911 -1.374 -1.453 1.00 77.62 90 VAL A N 1
ATOM 684 C CA . VAL A 1 90 ? 7.170 -1.928 -2.779 1.00 77.62 90 VAL A CA 1
ATOM 685 C C . VAL A 1 90 ? 8.653 -1.816 -3.096 1.00 77.62 90 VAL A C 1
ATOM 687 O O . VAL A 1 90 ? 9.309 -0.830 -2.745 1.00 77.62 90 VAL A O 1
ATOM 690 N N . THR A 1 91 ? 9.168 -2.831 -3.782 1.00 81.62 91 THR A N 1
ATOM 691 C CA . THR A 1 91 ? 10.539 -2.876 -4.281 1.00 81.62 91 THR A CA 1
ATOM 692 C C . THR A 1 91 ? 10.531 -3.048 -5.799 1.00 81.62 91 THR A C 1
ATOM 694 O O . THR A 1 91 ? 9.909 -3.968 -6.332 1.00 81.62 91 THR A O 1
ATOM 697 N N . TYR A 1 92 ? 11.229 -2.152 -6.497 1.00 80.69 92 TYR A N 1
ATOM 698 C CA . TYR A 1 92 ? 11.434 -2.186 -7.942 1.00 80.69 92 TYR A CA 1
ATOM 699 C C . TYR A 1 92 ? 12.874 -2.583 -8.238 1.00 80.69 92 TYR A C 1
ATOM 701 O O . TYR A 1 92 ? 13.798 -1.818 -7.956 1.00 80.69 92 TYR A O 1
ATOM 709 N N . GLU A 1 93 ? 13.063 -3.768 -8.809 1.00 78.06 93 GLU A N 1
ATOM 710 C CA . GLU A 1 93 ? 14.394 -4.317 -9.094 1.00 78.06 93 GLU A CA 1
ATOM 711 C C . GLU A 1 93 ? 14.831 -4.090 -10.544 1.00 78.06 93 GLU A C 1
ATOM 713 O O . GLU A 1 93 ? 16.026 -4.004 -10.831 1.00 78.06 93 GLU A O 1
ATOM 718 N N . GLY A 1 94 ? 13.872 -3.926 -11.454 1.00 77.12 94 GLY A N 1
ATOM 719 C CA . GLY A 1 94 ? 14.151 -3.749 -12.868 1.00 77.12 94 GLY A CA 1
ATOM 720 C C . GLY A 1 94 ? 13.021 -3.096 -13.648 1.00 77.12 94 GLY A C 1
ATOM 721 O O . GLY A 1 94 ? 11.914 -2.891 -13.150 1.00 77.12 94 GLY A O 1
ATOM 722 N N . GLU A 1 95 ? 13.340 -2.773 -14.893 1.00 80.88 95 GLU A N 1
ATOM 723 C CA . GLU A 1 95 ? 12.419 -2.321 -15.928 1.00 80.88 95 GLU A CA 1
ATOM 724 C C . GLU A 1 95 ? 12.263 -3.411 -17.002 1.00 80.88 95 GLU A C 1
ATOM 726 O O . GLU A 1 95 ? 13.106 -4.300 -17.143 1.00 80.88 95 GLU A O 1
ATOM 731 N N . LEU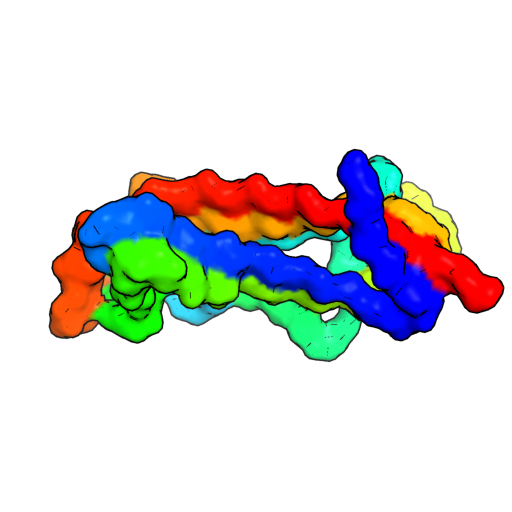 A 1 96 ? 11.172 -3.349 -17.765 1.00 78.75 96 LEU A N 1
ATOM 732 C CA . LEU A 1 96 ? 10.969 -4.208 -18.928 1.00 78.75 96 LEU A CA 1
ATOM 733 C C . LEU A 1 96 ? 11.597 -3.566 -20.167 1.00 78.75 96 LEU A C 1
ATOM 735 O O . LEU A 1 96 ? 11.165 -2.504 -20.612 1.00 78.75 96 LEU A O 1
ATOM 739 N N . ASP A 1 97 ? 12.585 -4.236 -20.751 1.00 80.38 97 ASP A N 1
ATOM 740 C CA . ASP A 1 97 ? 13.117 -3.899 -22.063 1.00 80.38 97 ASP A CA 1
ATOM 741 C C . ASP A 1 97 ? 12.278 -4.555 -23.163 1.00 80.38 97 ASP A C 1
ATOM 743 O O . ASP A 1 97 ? 12.245 -5.779 -23.314 1.00 80.38 97 ASP A O 1
ATOM 747 N N . PHE A 1 98 ? 11.606 -3.719 -23.951 1.00 79.12 98 PHE A N 1
ATOM 748 C CA . PHE A 1 98 ? 10.773 -4.136 -25.076 1.00 79.12 98 PHE A CA 1
ATOM 749 C C . PHE A 1 98 ? 11.540 -4.229 -26.406 1.00 79.12 98 PHE A C 1
ATOM 751 O O . PHE A 1 98 ? 10.923 -4.490 -27.439 1.00 79.12 98 PHE A O 1
ATOM 758 N N . GLY A 1 99 ? 12.858 -3.985 -26.426 1.00 72.88 99 GLY A N 1
ATOM 759 C CA . GLY A 1 99 ? 13.705 -4.219 -27.603 1.00 72.88 99 GLY A CA 1
ATOM 760 C C . GLY A 1 99 ? 13.283 -3.455 -28.866 1.00 72.88 99 GLY A C 1
ATOM 761 O O . GLY A 1 99 ? 13.482 -3.943 -29.975 1.00 72.88 99 GLY A O 1
ATOM 762 N N . GLY A 1 100 ? 12.658 -2.282 -28.712 1.00 71.50 100 GLY A N 1
ATOM 763 C CA . GLY A 1 100 ? 12.184 -1.450 -29.826 1.00 71.50 100 GLY A CA 1
ATOM 764 C C . GLY A 1 100 ? 10.758 -1.737 -30.314 1.00 71.50 100 GLY A C 1
ATOM 765 O O . GLY A 1 100 ? 10.368 -1.216 -31.362 1.00 71.50 100 GLY A O 1
ATOM 766 N N . ALA A 1 101 ? 9.960 -2.532 -29.589 1.00 72.06 101 ALA A N 1
ATOM 767 C CA . ALA A 1 101 ? 8.544 -2.716 -29.911 1.00 72.06 101 ALA A CA 1
ATOM 768 C C . ALA A 1 101 ? 7.804 -1.364 -29.977 1.00 72.06 101 ALA A C 1
ATOM 770 O O . ALA A 1 101 ? 7.884 -0.545 -29.061 1.00 72.06 101 ALA A O 1
ATOM 771 N N . LYS A 1 102 ? 7.071 -1.133 -31.074 1.00 70.94 102 LYS A N 1
ATOM 772 C CA . LYS A 1 102 ? 6.313 0.113 -31.296 1.00 70.94 102 LYS A CA 1
ATOM 773 C C . LYS A 1 102 ? 4.990 0.157 -30.518 1.00 70.94 102 LYS A C 1
ATOM 775 O O . LYS A 1 102 ? 4.467 1.244 -30.289 1.00 70.94 102 LYS A O 1
ATOM 780 N N . SER A 1 103 ? 4.458 -0.999 -30.115 1.00 72.00 103 SER A N 1
ATOM 781 C CA . SER A 1 103 ? 3.243 -1.158 -29.305 1.00 72.00 103 SER A CA 1
ATOM 782 C C . SER A 1 103 ? 3.557 -1.825 -27.961 1.00 72.00 103 SER A C 1
ATOM 784 O O . SER A 1 103 ? 4.484 -2.626 -27.849 1.00 72.00 103 SER A O 1
ATOM 786 N N . ARG A 1 104 ? 2.757 -1.508 -26.935 1.00 75.88 104 ARG A N 1
ATOM 787 C CA . ARG A 1 104 ? 2.787 -2.141 -25.602 1.00 75.88 104 ARG A CA 1
ATOM 788 C C . ARG A 1 104 ? 1.591 -3.079 -25.431 1.00 75.88 104 ARG A C 1
ATOM 790 O O . ARG A 1 104 ? 0.788 -2.925 -24.519 1.00 75.88 104 ARG A O 1
ATOM 797 N N . ASP A 1 105 ? 1.422 -3.994 -26.378 1.00 75.00 105 ASP A N 1
ATOM 798 C CA . ASP A 1 105 ? 0.355 -4.996 -26.346 1.00 75.00 105 ASP A CA 1
ATOM 799 C C . ASP A 1 105 ? 0.778 -6.265 -25.585 1.00 75.00 105 ASP A C 1
ATOM 801 O O . ASP A 1 105 ? 1.935 -6.440 -25.196 1.00 75.00 105 ASP A O 1
ATOM 805 N N . LYS A 1 106 ? -0.170 -7.186 -25.387 1.00 74.12 106 LYS A N 1
ATOM 806 C CA . LYS A 1 106 ? 0.054 -8.456 -24.680 1.00 74.12 106 LYS A CA 1
ATOM 807 C C . LYS A 1 106 ? 1.257 -9.246 -25.222 1.00 74.12 106 LYS A C 1
ATOM 809 O O . LYS A 1 106 ? 1.97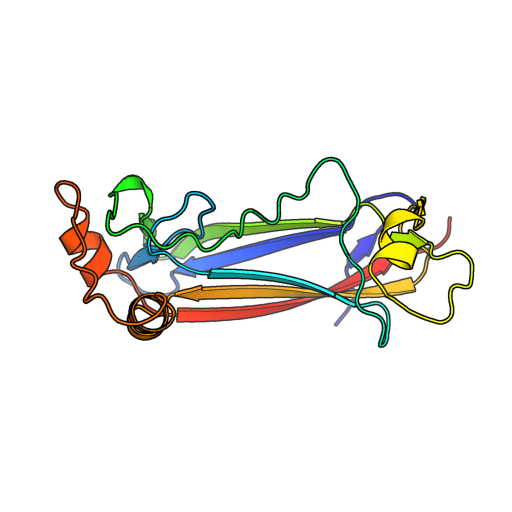2 -9.866 -24.439 1.00 74.12 106 LYS A O 1
ATOM 814 N N . ALA A 1 107 ? 1.486 -9.238 -26.537 1.00 76.62 107 ALA A N 1
ATOM 815 C CA . ALA A 1 107 ? 2.586 -9.975 -27.153 1.00 76.62 107 ALA A CA 1
ATOM 816 C C . ALA A 1 107 ? 3.939 -9.286 -26.923 1.00 76.62 107 ALA A C 1
ATOM 818 O O . ALA A 1 107 ? 4.942 -9.972 -26.725 1.00 76.62 107 ALA A O 1
ATOM 819 N N . ALA A 1 108 ? 3.969 -7.951 -26.902 1.00 74.69 108 ALA A N 1
ATOM 820 C CA . ALA A 1 108 ? 5.151 -7.178 -26.532 1.00 74.69 108 ALA A CA 1
ATOM 821 C C . ALA A 1 108 ? 5.556 -7.443 -25.075 1.00 74.69 108 ALA A C 1
ATOM 823 O O . ALA A 1 108 ? 6.722 -7.724 -24.809 1.00 74.69 108 ALA A O 1
ATOM 824 N N . TYR A 1 109 ? 4.594 -7.459 -24.147 1.00 74.38 109 TYR A N 1
ATOM 825 C CA . TYR A 1 109 ? 4.845 -7.823 -22.747 1.00 74.38 109 TYR A CA 1
ATOM 826 C C . TYR A 1 109 ? 5.369 -9.254 -22.591 1.00 74.38 109 TYR A C 1
ATOM 828 O O . TYR A 1 109 ? 6.297 -9.476 -21.821 1.00 74.38 109 TYR A O 1
ATOM 836 N N . ALA A 1 110 ? 4.842 -10.215 -23.357 1.00 76.12 110 ALA A N 1
ATOM 837 C CA . ALA A 1 110 ? 5.319 -11.601 -23.322 1.00 76.12 110 ALA A CA 1
ATOM 838 C C . ALA A 1 110 ? 6.777 -11.766 -23.798 1.00 76.12 110 ALA A C 1
ATOM 840 O O . ALA A 1 110 ? 7.421 -12.758 -23.467 1.00 76.12 110 ALA A O 1
ATOM 841 N N . LYS A 1 111 ? 7.291 -10.817 -24.589 1.00 78.88 111 LYS A N 1
ATOM 842 C CA . LYS A 1 111 ? 8.660 -10.827 -25.133 1.00 78.88 111 LYS A CA 1
ATOM 843 C C . LYS A 1 111 ? 9.611 -9.880 -24.401 1.00 78.88 111 LYS A C 1
ATOM 845 O O . LYS A 1 111 ? 10.810 -9.907 -24.681 1.00 78.88 111 LYS A O 1
ATOM 850 N N . ALA A 1 112 ? 9.090 -9.035 -23.517 1.00 80.38 112 ALA A N 1
ATOM 851 C CA . ALA A 1 112 ? 9.883 -8.048 -22.810 1.00 80.38 112 ALA A CA 1
ATOM 852 C C . ALA A 1 112 ? 10.855 -8.728 -21.838 1.00 80.38 112 ALA A C 1
ATOM 854 O O . ALA A 1 112 ? 10.506 -9.699 -21.164 1.00 80.38 112 ALA A O 1
ATOM 855 N N . LYS A 1 113 ? 12.088 -8.221 -21.771 1.00 81.88 113 LYS A N 1
ATOM 856 C CA . LYS A 1 113 ? 13.135 -8.776 -20.908 1.00 81.88 113 LYS A CA 1
ATOM 857 C C . LYS A 1 113 ? 13.292 -7.930 -19.645 1.00 81.88 113 LYS A C 1
ATOM 859 O O . LYS A 1 113 ? 13.406 -6.713 -19.769 1.00 81.88 113 LYS A O 1
ATOM 864 N N . PRO A 1 114 ? 13.354 -8.533 -18.447 1.00 80.62 114 PRO A N 1
ATOM 865 C CA . PRO A 1 114 ? 13.775 -7.818 -17.248 1.00 80.62 114 PRO A CA 1
ATOM 866 C C . PRO A 1 114 ? 15.199 -7.292 -17.431 1.00 80.62 114 PRO A C 1
ATOM 868 O O . PRO A 1 114 ? 16.091 -8.072 -17.769 1.00 80.62 114 PRO A O 1
ATOM 871 N N . ILE A 1 115 ? 15.434 -6.013 -17.157 1.00 82.38 115 ILE A N 1
ATOM 872 C CA . ILE A 1 115 ? 16.784 -5.455 -17.018 1.00 82.38 115 ILE A CA 1
ATOM 873 C C . ILE A 1 115 ? 16.868 -4.576 -15.762 1.00 82.38 115 ILE A C 1
ATOM 875 O O . ILE A 1 115 ? 15.845 -4.043 -15.329 1.00 82.38 115 ILE A O 1
ATOM 879 N N . PRO A 1 116 ? 18.057 -4.395 -15.158 1.00 83.19 116 PRO A N 1
ATOM 880 C CA . PRO A 1 116 ? 18.221 -3.490 -14.023 1.00 83.19 116 PRO A CA 1
ATOM 881 C C . PRO A 1 116 ? 17.798 -2.053 -14.352 1.00 83.19 116 PRO A C 1
ATOM 883 O O . PRO A 1 116 ? 17.909 -1.608 -15.498 1.00 83.19 116 PRO A O 1
ATOM 886 N N . LEU A 1 117 ? 17.375 -1.303 -13.330 1.00 84.50 117 LEU A N 1
ATOM 887 C CA . LEU A 1 117 ? 17.030 0.114 -13.470 1.00 84.50 117 LEU A CA 1
ATOM 888 C C . LEU A 1 117 ? 18.198 0.905 -14.078 1.00 84.50 117 LEU A C 1
ATOM 890 O O . LEU A 1 117 ? 19.302 0.941 -13.525 1.00 84.50 117 LEU A O 1
ATOM 894 N N . ARG A 1 118 ? 17.956 1.579 -15.209 1.00 85.38 118 ARG A N 1
ATOM 895 C CA . ARG A 1 118 ? 18.982 2.413 -15.855 1.00 85.38 118 ARG A CA 1
ATOM 896 C C . ARG A 1 118 ? 19.261 3.679 -15.034 1.00 85.38 118 ARG A C 1
ATOM 898 O O . ARG A 1 118 ? 18.364 4.169 -14.345 1.00 85.38 118 ARG A O 1
ATOM 905 N N . PRO A 1 119 ? 20.441 4.305 -15.185 1.00 88.00 119 PRO A N 1
ATOM 906 C CA . PRO A 1 119 ? 20.696 5.623 -14.617 1.00 88.00 119 PRO A CA 1
ATOM 907 C C . PRO A 1 119 ? 19.632 6.649 -15.036 1.00 88.00 119 PRO A C 1
ATOM 909 O O . PRO A 1 119 ? 19.241 6.730 -16.208 1.00 88.00 119 PRO A O 1
ATOM 912 N N . GLY A 1 120 ? 19.152 7.440 -14.081 1.00 88.75 120 GLY A N 1
ATOM 913 C CA . GLY A 1 120 ? 18.092 8.416 -14.312 1.00 88.75 120 GLY A CA 1
ATOM 914 C C . GLY A 1 120 ? 17.309 8.792 -13.060 1.00 88.75 120 GLY A C 1
ATOM 915 O O . GLY A 1 120 ? 17.561 8.297 -11.963 1.00 88.75 120 GLY A O 1
ATOM 916 N N . THR A 1 121 ? 16.345 9.690 -13.252 1.00 91.31 121 THR A N 1
ATOM 917 C CA . THR A 1 121 ? 15.418 10.128 -12.206 1.00 91.31 121 THR A CA 1
ATOM 918 C C . THR A 1 121 ? 14.113 9.356 -12.315 1.00 91.31 121 THR A C 1
ATOM 920 O O . THR A 1 121 ? 13.525 9.281 -13.396 1.00 91.31 121 THR A O 1
ATOM 923 N N . TYR A 1 122 ? 13.657 8.843 -11.180 1.00 90.44 122 TYR A N 1
ATOM 924 C CA . TYR A 1 122 ? 12.427 8.083 -11.046 1.00 90.44 122 TYR A CA 1
ATOM 925 C C . TYR A 1 122 ? 11.523 8.736 -10.009 1.00 90.44 122 TYR A C 1
ATOM 927 O O . TYR A 1 122 ? 11.987 9.118 -8.934 1.00 90.44 122 TYR A O 1
ATOM 935 N N . ASP A 1 123 ? 10.236 8.827 -10.313 1.00 92.62 123 ASP A N 1
ATOM 936 C CA . ASP A 1 123 ? 9.211 9.263 -9.372 1.00 92.62 123 ASP A CA 1
ATOM 937 C C . ASP A 1 123 ? 8.333 8.052 -9.029 1.00 92.62 123 ASP A C 1
ATOM 939 O O . ASP A 1 123 ? 7.583 7.546 -9.864 1.00 92.62 123 ASP A O 1
ATOM 943 N N . CYS A 1 124 ? 8.457 7.565 -7.796 1.00 90.12 124 CYS A N 1
ATOM 944 C CA . CYS A 1 124 ? 7.652 6.473 -7.265 1.00 90.12 124 CYS A CA 1
ATOM 945 C C . CYS A 1 124 ? 6.466 7.055 -6.507 1.00 90.12 124 CYS A C 1
ATOM 947 O O . CYS A 1 124 ? 6.646 7.773 -5.524 1.00 90.12 124 CYS A O 1
ATOM 949 N N . THR A 1 125 ? 5.255 6.730 -6.935 1.00 90.31 125 THR A N 1
ATOM 950 C CA . THR A 1 125 ? 4.026 7.060 -6.218 1.00 90.31 125 THR A CA 1
ATOM 951 C C . THR A 1 125 ? 3.491 5.814 -5.543 1.00 90.31 125 THR A C 1
ATOM 953 O O . THR A 1 125 ? 3.363 4.786 -6.192 1.00 90.31 125 THR A O 1
ATOM 956 N N . ILE A 1 126 ? 3.144 5.928 -4.270 1.00 86.94 126 ILE A N 1
ATOM 957 C CA . ILE A 1 126 ? 2.407 4.918 -3.514 1.00 86.94 126 ILE A CA 1
ATOM 958 C C . ILE A 1 126 ? 1.152 5.570 -2.949 1.00 86.94 126 ILE A C 1
ATOM 960 O O . ILE A 1 126 ? 1.173 6.738 -2.543 1.00 86.94 126 ILE A O 1
ATOM 964 N N . ALA A 1 127 ? 0.052 4.838 -2.950 1.00 86.31 127 ALA A N 1
ATOM 965 C CA . ALA A 1 127 ? -1.209 5.312 -2.420 1.00 86.31 127 ALA A CA 1
ATOM 966 C C . ALA A 1 127 ? -1.903 4.217 -1.622 1.00 86.31 127 ALA A C 1
ATOM 968 O O . ALA A 1 127 ? -1.761 3.034 -1.914 1.00 86.31 127 ALA A O 1
ATOM 969 N N . TYR A 1 128 ? -2.654 4.654 -0.625 1.00 86.12 128 TYR A N 1
ATOM 970 C CA . TYR A 1 128 ? -3.530 3.857 0.210 1.00 86.12 128 TYR A CA 1
ATOM 971 C C . TYR A 1 128 ? -4.885 4.540 0.237 1.00 86.12 128 TYR A C 1
ATOM 973 O O . TYR A 1 128 ? -4.945 5.768 0.322 1.00 86.12 128 TYR A O 1
ATOM 981 N N . ASP A 1 129 ? -5.956 3.760 0.227 1.00 86.50 129 ASP A N 1
ATOM 982 C CA . ASP A 1 129 ? -7.287 4.304 0.419 1.00 86.50 129 ASP A CA 1
ATOM 983 C C . ASP A 1 129 ? -8.237 3.292 1.055 1.00 86.50 129 ASP A C 1
ATOM 985 O O . ASP A 1 129 ? -8.430 2.189 0.536 1.00 86.50 129 ASP A O 1
ATOM 989 N N . PHE A 1 130 ? -8.843 3.691 2.168 1.00 87.50 130 PHE A N 1
ATOM 990 C CA . PHE A 1 130 ? -9.922 2.977 2.832 1.00 87.50 130 PHE A CA 1
ATOM 991 C C . PHE A 1 130 ? -11.180 3.837 2.816 1.00 87.50 130 PHE A C 1
ATOM 993 O O . PHE A 1 130 ? -11.272 4.836 3.530 1.00 87.50 130 PHE A O 1
ATOM 1000 N N . ASN A 1 131 ? -12.152 3.401 2.020 1.00 87.56 131 ASN A N 1
ATOM 1001 C CA . ASN A 1 131 ? -13.454 4.030 1.884 1.00 87.56 131 ASN A CA 1
ATOM 1002 C C . ASN A 1 131 ? -14.515 2.926 1.815 1.00 87.56 131 ASN A C 1
ATOM 1004 O O . ASN A 1 131 ? -14.519 2.130 0.872 1.00 87.56 131 ASN A O 1
ATOM 1008 N N . ARG A 1 132 ? -15.394 2.845 2.820 1.00 85.88 132 ARG A N 1
ATOM 1009 C CA . ARG A 1 132 ? -16.369 1.749 2.905 1.00 85.88 132 ARG A CA 1
ATOM 1010 C C . ARG A 1 132 ? -17.390 1.804 1.777 1.00 85.88 132 ARG A C 1
ATOM 1012 O O . ARG A 1 132 ? -17.736 0.756 1.246 1.00 85.88 132 ARG A O 1
ATOM 1019 N N . GLU A 1 133 ? -17.841 2.995 1.388 1.00 81.31 133 GLU A N 1
ATOM 1020 C CA . GLU A 1 133 ? -18.808 3.169 0.298 1.00 81.31 133 GLU A CA 1
ATOM 1021 C C . GLU A 1 133 ? -18.263 2.612 -1.020 1.00 81.31 133 GLU A C 1
ATOM 1023 O O . GLU A 1 133 ? -18.943 1.832 -1.682 1.00 81.31 133 GLU A O 1
ATOM 1028 N N . ARG A 1 134 ? -17.011 2.932 -1.362 1.00 78.25 134 ARG A N 1
ATOM 1029 C CA . ARG A 1 134 ? -16.359 2.415 -2.566 1.00 78.25 134 ARG A CA 1
ATOM 1030 C C . ARG A 1 134 ? -16.128 0.909 -2.499 1.00 78.25 134 ARG A C 1
ATOM 1032 O O . ARG A 1 134 ? -16.400 0.210 -3.466 1.00 78.25 134 ARG A O 1
ATOM 1039 N N . ILE A 1 135 ? -15.698 0.393 -1.347 1.00 76.44 135 ILE A N 1
ATOM 1040 C CA . ILE A 1 135 ? -15.543 -1.055 -1.129 1.00 76.44 135 ILE A CA 1
ATOM 1041 C C . ILE A 1 135 ? -16.877 -1.796 -1.329 1.00 76.44 135 ILE A C 1
ATOM 1043 O O . ILE A 1 135 ? -16.901 -2.920 -1.831 1.00 76.44 135 ILE A O 1
ATOM 1047 N N . LEU A 1 136 ? -17.992 -1.172 -0.943 1.00 75.31 136 LEU A N 1
ATOM 1048 C CA . LEU A 1 136 ? -19.330 -1.730 -1.115 1.00 75.31 136 LEU A CA 1
ATOM 1049 C C . LEU A 1 136 ? -19.847 -1.567 -2.559 1.00 75.31 136 LEU A C 1
ATOM 1051 O O . LEU A 1 136 ? -20.519 -2.474 -3.054 1.00 75.31 136 LEU A O 1
ATOM 1055 N N . SER A 1 137 ? -19.521 -0.468 -3.251 1.00 72.00 137 SER A N 1
ATOM 1056 C CA . SER A 1 137 ? -20.023 -0.153 -4.600 1.00 72.00 137 SER A CA 1
ATOM 1057 C C . SER A 1 137 ? -19.230 -0.784 -5.750 1.00 72.00 137 SER A C 1
ATOM 1059 O O . SER A 1 137 ? -19.822 -1.106 -6.777 1.00 72.00 137 SER A O 1
ATOM 1061 N N . GLU A 1 138 ? -17.927 -1.038 -5.586 1.00 62.19 138 GLU A N 1
ATOM 1062 C CA . GLU A 1 138 ? -17.089 -1.755 -6.567 1.00 62.19 138 GLU A CA 1
ATOM 1063 C C . GLU A 1 138 ? -17.371 -3.272 -6.601 1.00 62.19 138 GLU A C 1
ATOM 1065 O O . GLU A 1 138 ? -16.802 -4.007 -7.413 1.00 62.19 138 GLU A O 1
ATOM 1070 N N . SER A 1 139 ? -18.278 -3.768 -5.750 1.00 54.88 139 SER A N 1
ATOM 1071 C CA . SER A 1 139 ? -18.727 -5.157 -5.795 1.00 54.88 139 SER A CA 1
ATOM 1072 C C . SER A 1 139 ? -19.629 -5.400 -7.015 1.00 54.88 139 SER A C 1
ATOM 1074 O O . SER A 1 139 ? -20.659 -4.758 -7.204 1.00 54.88 139 SER A O 1
ATOM 1076 N N . MET A 1 140 ? -19.189 -6.306 -7.892 1.00 49.06 140 MET A N 1
ATOM 1077 C CA . MET A 1 140 ? -19.816 -6.586 -9.186 1.00 49.06 140 MET A CA 1
ATOM 1078 C C . MET A 1 140 ? -21.338 -6.801 -9.090 1.00 49.06 140 MET A C 1
ATOM 1080 O O . MET A 1 140 ? -21.808 -7.649 -8.337 1.00 49.06 140 MET A O 1
ATOM 1084 N N . THR A 1 141 ? -22.072 -6.035 -9.902 1.00 45.72 141 THR A N 1
ATOM 1085 C CA . THR A 1 141 ? -23.447 -6.242 -10.400 1.00 45.72 141 THR A CA 1
ATOM 1086 C C . THR A 1 141 ? -24.386 -7.152 -9.587 1.00 45.72 141 THR A C 1
ATOM 1088 O O . THR A 1 141 ? -24.346 -8.375 -9.703 1.00 45.72 141 THR A O 1
ATOM 1091 N N . GLY A 1 142 ? -25.367 -6.536 -8.919 1.00 48.72 142 GLY A N 1
ATOM 1092 C CA . GLY A 1 142 ? -26.708 -7.117 -8.746 1.00 48.72 142 GLY A CA 1
ATOM 1093 C C . GLY A 1 142 ? -26.981 -7.953 -7.493 1.00 48.72 142 GLY A C 1
ATOM 1094 O O . GLY A 1 142 ? -28.125 -8.358 -7.302 1.00 48.72 142 GLY A O 1
ATOM 1095 N N . LEU A 1 143 ? -26.006 -8.177 -6.611 1.00 45.56 143 LEU A N 1
ATOM 1096 C CA . LEU A 1 143 ? -26.226 -8.871 -5.336 1.00 45.56 143 LEU A CA 1
ATOM 1097 C C . LEU A 1 143 ? -25.878 -7.949 -4.169 1.00 45.56 143 LEU A C 1
ATOM 1099 O O . LEU A 1 143 ? -24.748 -7.483 -4.041 1.00 45.56 143 LEU A O 1
ATOM 1103 N N . ARG A 1 144 ? -26.861 -7.689 -3.299 1.00 52.84 144 ARG A N 1
ATOM 1104 C CA . ARG A 1 144 ? -26.638 -6.974 -2.040 1.00 52.84 144 ARG A CA 1
ATOM 1105 C C . ARG A 1 144 ? -25.700 -7.824 -1.190 1.00 52.84 144 ARG A C 1
ATOM 1107 O O . ARG A 1 144 ? -26.065 -8.908 -0.744 1.00 52.84 144 ARG A O 1
ATOM 1114 N N . ARG A 1 145 ? -24.472 -7.352 -1.017 1.00 63.31 145 ARG A N 1
ATOM 1115 C CA . ARG A 1 145 ? -23.448 -8.057 -0.256 1.00 63.31 145 ARG A CA 1
ATOM 1116 C C . ARG A 1 145 ? -23.664 -7.801 1.226 1.00 63.31 145 ARG A C 1
ATOM 1118 O O . ARG A 1 145 ? -23.428 -6.694 1.702 1.00 63.31 145 ARG A O 1
ATOM 1125 N N . GLU A 1 146 ? -24.155 -8.798 1.947 1.00 73.06 146 GLU A N 1
ATOM 1126 C CA . GLU A 1 146 ? -24.210 -8.728 3.405 1.00 73.06 146 GLU A CA 1
ATOM 1127 C C . GLU A 1 146 ? -22.837 -9.057 3.976 1.00 73.06 146 GLU A C 1
ATOM 1129 O O . GLU A 1 146 ? -22.347 -10.169 3.806 1.00 73.06 146 GLU A O 1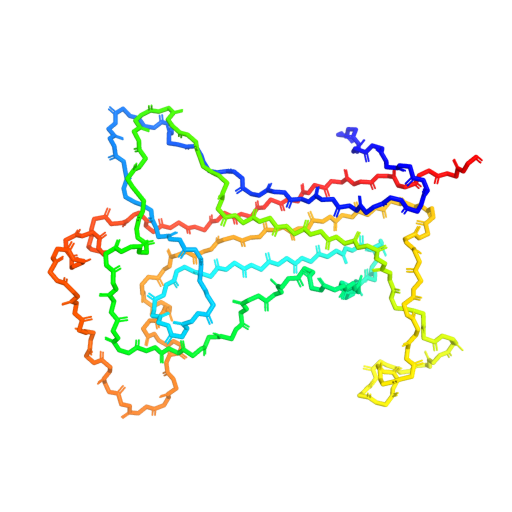
ATOM 1134 N N . LEU A 1 147 ? -22.210 -8.090 4.649 1.00 79.81 147 LEU A N 1
ATOM 1135 C CA . LEU A 1 147 ? -20.943 -8.334 5.327 1.00 79.81 147 LEU A CA 1
ATOM 1136 C C . LEU A 1 147 ? -21.160 -9.188 6.583 1.00 79.81 147 LEU A C 1
ATOM 1138 O O . LEU A 1 147 ? -21.942 -8.839 7.467 1.00 79.81 147 LEU A O 1
ATOM 1142 N N . ARG A 1 148 ? -20.413 -10.283 6.683 1.00 85.19 148 ARG A N 1
ATOM 1143 C CA . ARG A 1 148 ? -20.279 -11.140 7.858 1.00 85.19 148 ARG A CA 1
ATOM 1144 C C . ARG A 1 148 ? -19.016 -10.750 8.607 1.00 85.19 148 ARG A C 1
ATOM 1146 O O . ARG A 1 148 ? -17.959 -10.581 8.003 1.00 85.19 148 ARG A O 1
ATOM 1153 N N . PHE A 1 149 ? -19.114 -10.644 9.924 1.00 87.12 149 PHE A N 1
ATOM 1154 C CA . PHE A 1 149 ? -18.005 -10.220 10.772 1.00 87.12 149 PHE A CA 1
ATOM 1155 C C . PHE A 1 149 ? -17.596 -11.333 11.722 1.00 87.12 149 PHE A C 1
ATOM 1157 O O . PHE A 1 149 ? -18.442 -11.932 12.385 1.00 87.12 149 PHE A O 1
ATOM 1164 N N . ASP A 1 150 ? -16.289 -11.537 11.851 1.00 89.31 150 ASP A N 1
ATOM 1165 C CA . ASP A 1 150 ? -15.746 -12.243 13.004 1.00 89.31 150 ASP A CA 1
ATOM 1166 C C . ASP A 1 150 ? -16.105 -11.539 14.318 1.00 89.31 150 ASP A C 1
ATOM 1168 O O . ASP A 1 150 ? -16.293 -10.314 14.338 1.00 89.31 150 ASP A O 1
ATOM 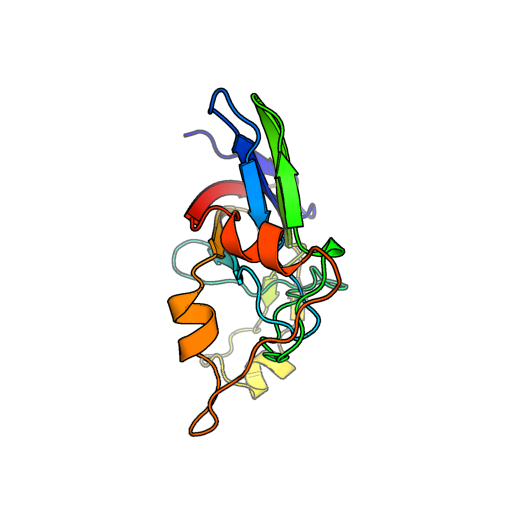1172 N N . PRO A 1 151 ? -16.116 -12.273 15.446 1.00 92.25 151 PRO A N 1
ATOM 1173 C CA . PRO A 1 151 ? -16.267 -11.678 16.767 1.00 92.25 151 PRO A CA 1
ATOM 1174 C C . PRO A 1 151 ? -15.336 -10.467 16.975 1.00 92.25 151 PRO A C 1
ATOM 1176 O O . PRO A 1 151 ? -14.109 -10.561 16.883 1.00 92.25 151 PRO A O 1
ATOM 1179 N N . GLY A 1 152 ? -15.934 -9.302 17.239 1.00 88.19 152 GLY A N 1
ATOM 1180 C CA . GLY A 1 152 ? -15.232 -8.030 17.452 1.00 88.19 152 GLY A CA 1
ATOM 1181 C C . GLY A 1 152 ? -14.652 -7.364 16.194 1.00 88.19 152 GLY A C 1
ATOM 1182 O O . GLY A 1 152 ? -14.062 -6.292 16.305 1.00 88.19 152 GLY A O 1
ATOM 1183 N N . ALA A 1 153 ? -14.799 -7.951 15.002 1.00 89.75 153 ALA A N 1
ATOM 1184 C CA . ALA A 1 153 ? -14.377 -7.318 13.751 1.00 89.75 153 ALA A CA 1
ATOM 1185 C C . ALA A 1 153 ? -15.327 -6.193 13.327 1.00 89.75 153 ALA A C 1
ATOM 1187 O O . ALA A 1 153 ? -14.875 -5.229 12.719 1.00 89.75 153 ALA A O 1
ATOM 1188 N N . LYS A 1 154 ? -16.617 -6.290 13.676 1.00 91.25 154 LYS A N 1
ATOM 1189 C CA . LYS A 1 154 ? -17.611 -5.256 13.365 1.00 91.25 154 LYS A CA 1
ATOM 1190 C C . LYS A 1 154 ? -17.280 -3.924 14.040 1.00 91.25 154 LYS A C 1
ATOM 1192 O O . LYS A 1 154 ? -17.211 -2.908 13.364 1.00 91.25 154 LYS A O 1
ATOM 1197 N N . ASP A 1 155 ? -16.985 -3.941 15.337 1.00 93.12 155 ASP A N 1
ATOM 1198 C CA . ASP A 1 155 ? -16.665 -2.717 16.086 1.00 93.12 155 ASP A CA 1
ATOM 1199 C C . ASP A 1 155 ? -15.386 -2.050 15.563 1.00 93.12 155 ASP A C 1
ATOM 1201 O O . ASP A 1 155 ? -15.292 -0.826 15.485 1.00 93.12 155 ASP A O 1
ATOM 1205 N N . LEU A 1 156 ? -14.397 -2.851 15.154 1.00 92.44 156 LEU A N 1
ATOM 1206 C CA . LEU A 1 156 ? -13.177 -2.352 14.515 1.00 92.44 156 LEU A CA 1
ATOM 1207 C C . LEU A 1 156 ? -13.448 -1.820 13.108 1.00 92.44 156 LEU A C 1
ATOM 1209 O O . LEU A 1 156 ? -12.933 -0.764 12.753 1.00 92.44 156 LEU A O 1
ATOM 1213 N N . TRP A 1 157 ? -14.279 -2.512 12.328 1.00 89.81 157 TRP A N 1
ATOM 1214 C CA . TRP A 1 157 ? -14.719 -2.036 11.025 1.00 89.81 157 TRP A CA 1
ATOM 1215 C C . TRP A 1 157 ? -15.470 -0.724 11.140 1.00 89.81 157 TRP A C 1
ATOM 1217 O O . TRP A 1 157 ? -15.216 0.128 10.310 1.00 89.81 157 TRP A O 1
ATOM 1227 N N . ASP A 1 158 ? -16.331 -0.519 12.133 1.00 90.94 158 ASP A N 1
ATOM 1228 C CA . ASP A 1 158 ? -17.097 0.721 12.300 1.00 90.94 158 ASP A CA 1
ATOM 1229 C C . ASP A 1 158 ? -16.234 1.866 12.861 1.00 90.94 158 ASP A C 1
ATOM 1231 O O . ASP A 1 158 ? -16.401 3.019 12.471 1.00 90.94 158 ASP A O 1
ATOM 1235 N N . SER A 1 159 ? -15.267 1.558 13.732 1.00 93.00 159 SER A N 1
ATOM 1236 C CA . SER A 1 159 ? -14.359 2.552 14.334 1.00 93.00 159 SER A CA 1
ATOM 1237 C C . SER A 1 159 ? -13.118 2.877 13.496 1.00 93.00 159 SER A C 1
ATOM 1239 O O . SER A 1 159 ? -12.393 3.822 13.819 1.00 93.00 159 SER A O 1
ATOM 1241 N N . ALA A 1 160 ? -12.854 2.118 12.428 1.00 91.50 160 ALA A N 1
ATOM 1242 C CA . ALA A 1 160 ? -11.745 2.379 11.521 1.00 91.50 160 ALA A CA 1
ATOM 1243 C C . ALA A 1 160 ? -11.848 3.765 10.863 1.00 91.50 160 ALA A C 1
ATOM 1245 O O . ALA A 1 160 ? -12.920 4.212 10.452 1.00 91.50 160 ALA A O 1
ATOM 1246 N N . ILE A 1 161 ? -10.716 4.450 10.732 1.00 90.19 161 ILE A N 1
ATOM 1247 C CA . ILE A 1 161 ? -10.652 5.760 10.086 1.00 90.19 161 ILE A CA 1
ATOM 1248 C C . ILE A 1 161 ? -10.619 5.578 8.572 1.00 90.19 161 ILE A C 1
ATOM 1250 O O . ILE A 1 161 ? -9.680 4.984 8.040 1.00 90.19 161 ILE A O 1
ATOM 1254 N N . GLU A 1 162 ? -11.608 6.145 7.882 1.00 90.44 162 GLU A N 1
ATOM 1255 C CA . GLU A 1 162 ? -11.571 6.305 6.427 1.00 90.44 162 GLU A CA 1
ATOM 1256 C C . GLU A 1 162 ? -10.560 7.370 6.050 1.00 90.44 162 GLU A C 1
ATOM 1258 O O . GLU A 1 162 ? -10.559 8.481 6.584 1.00 90.44 162 GLU A O 1
ATOM 1263 N N . THR A 1 163 ? -9.659 7.017 5.145 1.00 87.94 163 THR A N 1
ATOM 1264 C CA . THR A 1 163 ? -8.625 7.938 4.704 1.00 87.94 163 THR A CA 1
ATOM 1265 C C . THR A 1 163 ? -8.032 7.483 3.386 1.00 87.94 163 THR A C 1
ATOM 1267 O O . THR A 1 163 ? -7.886 6.286 3.138 1.00 87.94 163 THR A O 1
ATOM 1270 N N . SER A 1 164 ? -7.638 8.471 2.590 1.00 87.88 164 SER A N 1
ATOM 1271 C CA . SER A 1 164 ? -6.867 8.302 1.372 1.00 87.88 164 SER A CA 1
ATOM 1272 C C . SER A 1 164 ? -5.555 9.054 1.532 1.00 87.88 164 SER A C 1
ATOM 1274 O O . SER A 1 164 ? -5.541 10.259 1.792 1.00 87.88 164 SER A O 1
ATOM 1276 N N . VAL A 1 165 ? -4.441 8.356 1.346 1.00 86.75 165 VAL A N 1
ATOM 1277 C CA . VAL A 1 165 ? -3.096 8.923 1.423 1.00 86.75 165 VAL A CA 1
ATOM 1278 C C . VAL A 1 165 ? -2.367 8.611 0.129 1.00 86.75 165 VAL A C 1
ATOM 1280 O O . VAL A 1 165 ? -2.346 7.471 -0.323 1.00 86.75 165 VAL A O 1
ATOM 1283 N N . ARG A 1 166 ? -1.725 9.623 -0.455 1.00 89.44 166 ARG A N 1
ATOM 1284 C CA . ARG A 1 166 ? -0.877 9.481 -1.639 1.00 89.44 166 ARG A CA 1
ATOM 1285 C C . ARG A 1 166 ? 0.463 10.151 -1.388 1.00 89.44 166 ARG A C 1
ATOM 1287 O O . ARG A 1 166 ? 0.511 11.323 -1.024 1.00 89.44 166 ARG A O 1
ATOM 1294 N N . LEU A 1 167 ? 1.541 9.416 -1.623 1.00 89.00 167 LEU A N 1
ATOM 1295 C CA . LEU A 1 167 ? 2.908 9.889 -1.464 1.00 89.00 167 LEU A CA 1
ATOM 1296 C C . LEU A 1 167 ? 3.680 9.664 -2.761 1.00 89.00 167 LEU A C 1
ATOM 1298 O O . LEU A 1 167 ? 3.688 8.558 -3.295 1.00 89.00 167 LEU A O 1
ATOM 1302 N N . THR A 1 168 ? 4.374 10.695 -3.238 1.00 91.50 168 THR A N 1
ATOM 1303 C CA . THR A 1 168 ? 5.343 10.569 -4.331 1.00 91.50 168 THR A CA 1
ATOM 1304 C C . THR A 1 168 ? 6.742 10.846 -3.800 1.00 91.50 168 THR A C 1
ATOM 1306 O O . THR A 1 168 ? 6.999 11.905 -3.227 1.00 91.50 168 THR A O 1
ATOM 1309 N N . LYS A 1 169 ? 7.654 9.895 -3.999 1.00 90.25 169 LYS A N 1
ATOM 1310 C CA . LYS A 1 169 ? 9.064 9.993 -3.625 1.00 90.25 169 LYS A CA 1
ATOM 1311 C C . LYS A 1 169 ? 9.945 9.906 -4.867 1.00 90.25 169 LYS A C 1
ATOM 1313 O O . LYS A 1 169 ? 9.755 9.039 -5.717 1.00 90.25 169 LYS A O 1
ATOM 1318 N N . ARG A 1 170 ? 10.929 10.802 -4.942 1.00 92.31 170 ARG A N 1
ATOM 1319 C CA . ARG A 1 170 ? 11.896 10.872 -6.039 1.00 92.31 170 ARG A CA 1
ATOM 1320 C C . ARG A 1 170 ? 13.167 10.098 -5.711 1.00 92.31 170 ARG A C 1
ATOM 1322 O O . ARG A 1 170 ? 13.757 10.295 -4.647 1.00 92.31 170 ARG A O 1
ATOM 1329 N N . PHE A 1 171 ? 13.621 9.296 -6.662 1.00 89.81 171 PHE A N 1
ATOM 1330 C CA . PHE A 1 171 ? 14.858 8.526 -6.613 1.00 89.81 171 PHE A CA 1
ATOM 1331 C C . PHE A 1 171 ? 15.764 8.907 -7.784 1.00 89.81 171 PHE A C 1
ATOM 1333 O O . PHE A 1 171 ? 15.287 9.205 -8.880 1.00 89.81 171 PHE A O 1
ATOM 1340 N N . LYS A 1 172 ? 17.078 8.901 -7.560 1.00 90.69 172 LYS A N 1
ATOM 1341 C CA . LYS A 1 172 ? 18.089 9.135 -8.596 1.00 90.69 172 LYS A CA 1
ATOM 1342 C C . LYS A 1 172 ? 19.019 7.931 -8.654 1.00 90.69 172 LYS A C 1
ATOM 1344 O O . LYS A 1 172 ? 19.820 7.730 -7.747 1.00 90.69 172 LYS A O 1
ATOM 1349 N N . VAL A 1 173 ? 18.912 7.141 -9.717 1.00 86.19 173 VAL A N 1
ATOM 1350 C CA . VAL A 1 173 ? 19.854 6.052 -9.998 1.00 86.19 173 VAL A CA 1
ATOM 1351 C C . VAL A 1 173 ? 21.059 6.673 -10.696 1.00 86.19 173 VAL A C 1
ATOM 1353 O O . VAL A 1 173 ? 20.922 7.245 -11.783 1.00 86.19 173 VAL A O 1
ATOM 1356 N N . VAL A 1 174 ? 22.218 6.644 -10.044 1.00 85.88 174 VAL A N 1
ATOM 1357 C CA . VAL A 1 174 ? 23.457 7.243 -10.574 1.00 85.88 174 VAL A CA 1
ATOM 1358 C C . VAL A 1 174 ? 24.163 6.280 -11.536 1.00 85.88 174 VAL A C 1
ATOM 1360 O O . VAL A 1 174 ? 23.699 5.161 -11.726 1.00 85.88 174 VAL A O 1
ATOM 1363 N N . ARG A 1 175 ? 25.222 6.729 -12.219 1.00 76.56 175 ARG A N 1
ATOM 1364 C CA . ARG A 1 175 ? 26.170 5.828 -12.902 1.00 76.56 175 ARG A CA 1
ATOM 1365 C C . ARG A 1 175 ? 27.220 5.367 -11.888 1.00 76.56 175 ARG A C 1
ATOM 1367 O O . ARG A 1 175 ? 27.378 6.035 -10.867 1.00 76.56 175 ARG A O 1
ATOM 1374 N N . GLU A 1 176 ? 27.870 4.236 -12.158 1.00 63.12 176 GLU A N 1
ATOM 1375 C CA . GLU A 1 176 ? 29.133 3.905 -11.476 1.00 63.12 176 GLU A CA 1
ATOM 1376 C C . GLU A 1 176 ? 30.209 4.927 -11.849 1.00 63.12 176 GLU A C 1
ATOM 1378 O O . GLU A 1 176 ? 30.179 5.408 -13.010 1.00 63.12 176 GLU A O 1
#

Secondary structure (DSSP, 8-state):
-PPEEE-TTPPEEEEEEEE--SSS-EEEEPB-SSSSS-BEEEEEEEETTEEEPPBSS-----------SEE-GGGEEEEPTT-EEEEEEEEE-EEEE-TT-S--SHHHHHHPEEEEPPSEEEEEEEEEEE-HHHHHHSS-TT---PPEE-TTHHHHHHHBPPEEEEEEEEEEE---

pLDDT: mean 78.16, std 14.44, range [38.09, 96.88]

Foldseek 3Di:
DDAAEDEFQAKDKDWDKDWQQDQAKAKAFADAQPQALTKDKDKWKDFPPDTFDADDPDPPPSDDNNYDLEFEQVRMDTAGHRRMDTRDMGIGRFGWALPPDPDPDPVSVVPTDTDGDDFGKMKMKMKMWDDVVCSQVVPDDDDRRNRDYDVPRVVSVVRHDTDIDMDIGMYGHHYD